Protein AF-A0A402AJX8-F1 (afdb_monomer)

Secondary structure (DSSP, 8-state):
----SS-HHHHHHHHHHHHHHHHHHHHHHHHHHHHHHHHHHHH-STTTHHHHHHHHHHHHHHHHHHHHHHHHHHHHHHHHHHHHHHHHHHHHHHHH--

Foldseek 3Di:
DPPPVDALVVLLVLLVVLVVVLVVLVVVLVVLVVVVVVCCVPVNDPVCVVVVVVSVVVSVVSVVSSVVSNVSSVVSNVVSVVNVVVVVVVVVVVVVVD

Sequence (98 aa):
MIAIGIEPHKLHEAAHNAHNIYVVLSQELIRLQSLNNNLHHTFGGTSVANFEAHFAEWIVALTCLSNDLQLCSRSLERIATLADTQIDELRILLNTTH

Organism: NCBI:txid2014872

Mean predicted aligned error: 6.0 Å

pLDDT: mean 90.07, std 10.08, range [41.97, 97.25]

Structure (mmCIF, N/CA/C/O backbone):
data_AF-A0A402AJX8-F1
#
_entry.id   AF-A0A402AJX8-F1
#
loop_
_atom_site.group_PDB
_atom_site.id
_atom_site.type_symbol
_atom_site.label_atom_id
_atom_site.label_alt_id
_atom_site.label_comp_id
_atom_site.label_asym_id
_atom_site.label_entity_id
_atom_site.label_seq_id
_atom_site.pdbx_PDB_ins_code
_atom_site.Cartn_x
_atom_site.Cartn_y
_atom_site.Cartn_z
_atom_site.occupancy
_atom_site.B_iso_or_equiv
_atom_site.auth_seq_id
_atom_site.auth_comp_id
_atom_site.auth_asym_id
_atom_site.auth_atom_id
_atom_site.pdbx_PDB_model_num
ATOM 1 N N . MET A 1 1 ? -22.903 9.463 16.516 1.00 41.97 1 MET A N 1
ATOM 2 C CA . MET A 1 1 ? -22.302 8.127 16.685 1.00 41.97 1 MET A CA 1
ATOM 3 C C . MET A 1 1 ? -22.233 7.486 15.308 1.00 41.97 1 MET A C 1
ATOM 5 O O . MET A 1 1 ? -23.282 7.201 14.745 1.00 41.97 1 MET A O 1
ATOM 9 N N . ILE A 1 2 ? -21.047 7.387 14.702 1.00 48.12 2 ILE A N 1
ATOM 10 C CA . ILE A 1 2 ? -20.892 6.644 13.443 1.00 48.12 2 ILE A CA 1
ATOM 11 C C . ILE A 1 2 ? -20.769 5.183 13.861 1.00 48.12 2 ILE A C 1
ATOM 13 O O . ILE A 1 2 ? -19.746 4.797 14.413 1.00 48.12 2 ILE A O 1
ATOM 17 N N . ALA A 1 3 ? -21.830 4.400 13.677 1.00 54.31 3 ALA A N 1
ATOM 18 C CA . ALA A 1 3 ? -21.767 2.964 13.898 1.00 54.31 3 ALA A CA 1
ATOM 19 C C . ALA A 1 3 ? -20.927 2.357 12.772 1.00 54.31 3 ALA A C 1
ATOM 21 O O . ALA A 1 3 ? -21.416 2.113 11.669 1.00 54.31 3 ALA A O 1
ATOM 22 N N . ILE A 1 4 ? -19.635 2.181 13.026 1.00 63.19 4 ILE A N 1
ATOM 23 C CA . ILE A 1 4 ? -18.777 1.417 12.134 1.00 63.19 4 ILE A CA 1
ATOM 24 C C . ILE A 1 4 ? -19.170 -0.042 12.352 1.00 63.19 4 ILE A C 1
ATOM 26 O O . ILE A 1 4 ? -18.904 -0.607 13.405 1.00 63.19 4 ILE A O 1
ATOM 30 N N . GLY A 1 5 ? -19.851 -0.651 11.378 1.00 73.88 5 GLY A N 1
ATOM 31 C CA . GLY A 1 5 ? -20.280 -2.057 11.439 1.00 73.88 5 GLY A CA 1
ATOM 32 C C . GLY A 1 5 ? -19.130 -3.073 11.362 1.00 73.88 5 GLY A C 1
ATOM 33 O O . GLY A 1 5 ? -19.362 -4.230 11.029 1.00 73.88 5 GLY A O 1
ATOM 34 N N . ILE A 1 6 ? -17.893 -2.634 11.607 1.00 80.00 6 ILE A N 1
ATOM 35 C CA . ILE A 1 6 ? -16.662 -3.417 11.533 1.00 80.00 6 ILE A CA 1
ATOM 36 C C . ILE A 1 6 ? -16.018 -3.388 12.917 1.00 80.00 6 ILE A C 1
ATOM 38 O O . ILE A 1 6 ? -15.876 -2.327 13.520 1.00 80.00 6 ILE A O 1
ATOM 42 N N . GLU A 1 7 ? -15.619 -4.558 13.406 1.00 86.62 7 GLU A N 1
ATOM 43 C CA . GLU A 1 7 ? -14.933 -4.696 14.690 1.00 86.62 7 GLU A CA 1
ATOM 44 C C . GLU A 1 7 ? -13.553 -4.002 14.646 1.00 86.62 7 GLU A C 1
ATOM 46 O O . GLU A 1 7 ? -12.825 -4.185 13.665 1.00 86.62 7 GLU A O 1
ATOM 51 N N . PRO A 1 8 ? -13.150 -3.251 15.692 1.00 89.00 8 PRO A N 1
ATOM 52 C CA . PRO A 1 8 ? -11.896 -2.488 15.698 1.00 89.00 8 PRO A CA 1
ATOM 53 C C . PRO A 1 8 ? -10.654 -3.315 15.354 1.00 89.00 8 PRO A C 1
ATOM 55 O O . PRO A 1 8 ? -9.817 -2.881 14.568 1.00 89.00 8 PRO A O 1
ATOM 58 N N . HIS A 1 9 ? -10.562 -4.550 15.857 1.00 91.50 9 HIS A N 1
ATOM 59 C CA . HIS A 1 9 ? -9.422 -5.424 15.574 1.00 91.50 9 HIS A CA 1
ATOM 60 C C . HIS A 1 9 ? -9.261 -5.731 14.072 1.00 91.50 9 HIS A C 1
ATOM 62 O O . HIS A 1 9 ? -8.135 -5.823 13.590 1.00 91.50 9 HIS A O 1
ATOM 68 N N . LYS A 1 10 ? -10.361 -5.821 13.307 1.00 93.12 10 LYS A N 1
ATOM 69 C CA . LYS A 1 10 ? -10.316 -6.005 11.843 1.00 93.12 10 LYS A CA 1
ATOM 70 C C . LYS A 1 10 ? -9.819 -4.753 11.129 1.00 93.12 10 LYS A C 1
ATOM 72 O O . LYS A 1 10 ? -9.174 -4.852 10.089 1.00 93.12 10 LYS A O 1
ATOM 77 N N . LEU A 1 11 ? -10.110 -3.573 11.677 1.00 92.81 11 LEU A N 1
ATOM 78 C CA . LEU A 1 11 ? -9.591 -2.308 11.158 1.00 92.81 11 LEU A CA 1
ATOM 79 C C . LEU A 1 11 ? -8.087 -2.179 11.422 1.00 92.81 11 LEU A C 1
ATOM 81 O O . LEU A 1 11 ? -7.364 -1.786 10.511 1.00 92.81 11 LEU A O 1
ATOM 85 N N . HIS A 1 12 ? -7.612 -2.579 12.606 1.00 94.94 12 HIS A N 1
ATOM 86 C CA . HIS A 1 12 ? -6.179 -2.675 12.909 1.00 94.94 12 HIS A CA 1
ATOM 87 C C . HIS A 1 12 ? -5.461 -3.667 11.988 1.00 94.94 12 HIS A C 1
ATOM 89 O O . HIS A 1 12 ? -4.412 -3.349 11.430 1.00 94.94 12 HIS A O 1
ATOM 95 N N . GLU A 1 13 ? -6.038 -4.850 11.762 1.00 95.81 13 GLU A N 1
ATOM 96 C CA . GLU A 1 13 ? -5.480 -5.834 10.829 1.00 95.81 13 GLU A CA 1
ATOM 97 C C . GLU A 1 13 ? -5.388 -5.266 9.403 1.00 95.81 13 GLU A C 1
ATOM 99 O O . GLU A 1 13 ? -4.345 -5.359 8.752 1.00 95.81 13 GLU A O 1
ATOM 104 N N . ALA A 1 14 ? -6.445 -4.606 8.924 1.00 93.94 14 ALA A N 1
ATOM 105 C CA . ALA A 1 14 ? -6.444 -3.952 7.619 1.00 93.94 14 ALA A CA 1
ATOM 106 C C . ALA A 1 14 ? -5.414 -2.807 7.538 1.00 93.94 14 ALA A C 1
ATOM 108 O O . ALA A 1 14 ? -4.710 -2.688 6.532 1.00 93.94 14 ALA A O 1
ATOM 109 N N . ALA A 1 15 ? -5.281 -1.998 8.595 1.00 95.38 15 ALA A N 1
ATOM 110 C CA . ALA A 1 15 ? -4.285 -0.934 8.693 1.00 95.38 15 ALA A CA 1
ATOM 111 C C . ALA A 1 15 ? -2.855 -1.484 8.623 1.00 95.38 15 ALA A C 1
ATOM 113 O O . ALA A 1 15 ? -2.015 -0.944 7.894 1.00 95.38 15 ALA A O 1
ATOM 114 N N . HIS A 1 16 ? -2.595 -2.581 9.338 1.00 97.19 16 HIS A N 1
ATOM 115 C CA . HIS A 1 16 ? -1.315 -3.278 9.349 1.00 97.19 16 HIS A CA 1
ATOM 116 C C . HIS A 1 16 ? -0.991 -3.893 7.982 1.00 97.19 16 HIS A C 1
ATOM 118 O O . HIS A 1 16 ? 0.109 -3.710 7.462 1.00 97.19 16 HIS A O 1
ATOM 124 N N . ASN A 1 17 ? -1.962 -4.549 7.343 1.00 96.88 17 ASN A N 1
ATOM 125 C CA . ASN A 1 17 ? -1.789 -5.114 6.006 1.00 96.88 17 ASN A CA 1
ATOM 126 C C . ASN A 1 17 ? -1.490 -4.024 4.965 1.00 96.88 17 ASN A C 1
ATOM 128 O O . ASN A 1 17 ? -0.544 -4.162 4.189 1.00 96.88 17 ASN A O 1
ATOM 132 N N . ALA A 1 18 ? -2.224 -2.905 4.987 1.00 95.25 18 ALA A N 1
ATOM 133 C CA . ALA A 1 18 ? -1.949 -1.756 4.122 1.00 95.25 18 ALA A CA 1
ATOM 134 C C . ALA A 1 18 ? -0.546 -1.171 4.367 1.00 95.25 18 ALA A C 1
ATOM 136 O O . ALA A 1 18 ? 0.158 -0.839 3.412 1.00 95.25 18 ALA A O 1
ATOM 137 N N . HIS A 1 19 ? -0.108 -1.105 5.630 1.00 96.94 19 HIS A N 1
ATOM 138 C CA . HIS A 1 19 ? 1.243 -0.671 5.987 1.00 96.94 19 HIS A CA 1
ATOM 139 C C . HIS A 1 19 ? 2.319 -1.598 5.411 1.00 96.94 19 HIS A C 1
ATOM 141 O O . HIS A 1 19 ? 3.278 -1.122 4.807 1.00 96.94 19 HIS A O 1
ATOM 147 N N . ASN A 1 20 ? 2.153 -2.913 5.554 1.00 96.94 20 ASN A N 1
ATOM 148 C CA . ASN A 1 20 ? 3.115 -3.894 5.054 1.00 96.94 20 ASN A CA 1
ATOM 149 C C . ASN A 1 20 ? 3.267 -3.804 3.530 1.00 96.94 20 ASN A C 1
ATOM 151 O O . ASN A 1 20 ? 4.387 -3.807 3.022 1.00 96.94 20 ASN A O 1
ATOM 155 N N . ILE A 1 21 ? 2.154 -3.651 2.804 1.00 95.50 21 ILE A N 1
ATOM 156 C CA . ILE A 1 21 ? 2.179 -3.462 1.347 1.00 95.50 21 ILE A CA 1
ATOM 157 C C . ILE A 1 21 ? 2.900 -2.155 0.992 1.00 95.50 21 ILE A C 1
ATOM 159 O O . ILE A 1 21 ? 3.762 -2.160 0.114 1.00 95.50 21 ILE A O 1
ATOM 163 N N . TYR A 1 22 ? 2.607 -1.056 1.695 1.00 95.25 22 TYR A N 1
ATOM 164 C CA . TYR A 1 22 ? 3.309 0.222 1.527 1.00 95.25 22 TYR A CA 1
ATOM 165 C C . TYR A 1 22 ? 4.830 0.082 1.715 1.00 95.25 22 TYR A C 1
ATOM 167 O O . TYR A 1 22 ? 5.603 0.600 0.904 1.00 95.25 22 TYR A O 1
ATOM 175 N N . VAL A 1 23 ? 5.275 -0.626 2.759 1.00 95.12 23 VAL A N 1
ATOM 176 C CA . VAL A 1 23 ? 6.704 -0.825 3.048 1.00 95.12 23 VAL A CA 1
ATOM 177 C C . VAL A 1 23 ? 7.384 -1.592 1.916 1.00 95.12 23 VAL A C 1
ATOM 179 O O . VAL A 1 23 ? 8.410 -1.136 1.409 1.00 95.12 23 VAL A O 1
ATOM 182 N N . VAL A 1 24 ? 6.799 -2.713 1.484 1.00 96.06 24 VAL A N 1
ATOM 183 C CA . VAL A 1 24 ? 7.340 -3.530 0.385 1.00 96.06 24 VAL A CA 1
ATOM 184 C C . VAL A 1 24 ? 7.393 -2.725 -0.914 1.00 96.06 24 VAL A C 1
ATOM 186 O O . VAL A 1 24 ? 8.428 -2.689 -1.578 1.00 96.06 24 VAL A O 1
ATOM 189 N N . LEU A 1 25 ? 6.313 -2.017 -1.255 1.00 94.50 25 LEU A N 1
ATOM 190 C CA . LEU A 1 25 ? 6.249 -1.203 -2.467 1.00 94.50 25 LEU A CA 1
ATOM 191 C C . LEU A 1 25 ? 7.291 -0.075 -2.456 1.00 94.50 25 LEU A C 1
ATOM 193 O O . LEU A 1 25 ? 7.936 0.182 -3.470 1.00 94.50 25 LEU A O 1
ATOM 197 N N . SER A 1 26 ? 7.500 0.567 -1.307 1.00 93.94 26 SER A N 1
ATOM 198 C CA . SER A 1 26 ? 8.500 1.630 -1.154 1.00 93.94 26 SER A CA 1
ATOM 199 C C . SER A 1 26 ? 9.930 1.113 -1.324 1.00 93.94 26 SER A C 1
ATOM 201 O O . SER A 1 26 ? 10.754 1.774 -1.955 1.00 93.94 26 SER A O 1
ATOM 203 N N . GLN A 1 27 ? 10.231 -0.081 -0.806 1.00 95.50 27 GLN A N 1
ATOM 204 C CA . GLN A 1 27 ? 11.535 -0.724 -0.993 1.00 95.50 27 GLN A CA 1
ATOM 205 C C . GLN A 1 27 ? 11.777 -1.094 -2.461 1.00 95.50 27 GLN A C 1
ATOM 207 O O . GLN A 1 27 ? 12.851 -0.819 -3.000 1.00 95.50 27 GLN A O 1
ATOM 212 N N . GLU A 1 28 ? 10.770 -1.658 -3.132 1.00 95.38 28 GLU A N 1
ATOM 213 C CA . GLU A 1 28 ? 10.866 -2.006 -4.551 1.00 95.38 28 GLU A CA 1
ATOM 214 C C . GLU A 1 28 ? 11.003 -0.771 -5.448 1.00 95.38 28 GLU A C 1
ATOM 216 O O . GLU A 1 28 ? 11.796 -0.792 -6.386 1.00 95.38 28 GLU A O 1
ATOM 221 N N . LEU A 1 29 ? 10.322 0.336 -5.134 1.00 95.56 29 LEU A N 1
ATOM 222 C CA . LEU A 1 29 ? 10.493 1.615 -5.832 1.00 95.56 29 LEU A CA 1
ATOM 223 C C . LEU A 1 29 ? 11.944 2.111 -5.785 1.00 95.56 29 LEU A C 1
ATOM 225 O O . LEU A 1 29 ? 12.506 2.463 -6.823 1.00 95.56 29 LEU A O 1
ATOM 229 N N . ILE A 1 30 ? 12.572 2.084 -4.605 1.00 94.56 30 ILE A N 1
ATOM 230 C CA . ILE A 1 30 ? 13.983 2.469 -4.433 1.00 94.56 30 ILE A CA 1
ATOM 231 C C . ILE A 1 30 ? 14.891 1.548 -5.259 1.00 94.56 30 ILE A C 1
ATOM 233 O O . ILE A 1 30 ? 15.796 2.013 -5.959 1.00 94.56 30 ILE A O 1
ATOM 237 N N . ARG A 1 31 ? 14.633 0.234 -5.218 1.00 95.94 31 ARG A N 1
ATOM 238 C CA . ARG A 1 31 ? 15.400 -0.761 -5.979 1.00 95.94 31 ARG A CA 1
ATOM 239 C C . ARG A 1 31 ? 15.283 -0.529 -7.485 1.00 95.94 31 ARG A C 1
ATOM 241 O O . ARG A 1 31 ? 16.298 -0.528 -8.179 1.00 95.94 31 ARG A O 1
ATOM 248 N N . LEU A 1 32 ? 14.072 -0.299 -7.988 1.00 94.62 32 LEU A N 1
ATOM 249 C CA . LEU A 1 32 ? 13.811 -0.022 -9.400 1.00 94.62 32 LEU A CA 1
ATOM 250 C C . LEU A 1 32 ? 14.509 1.261 -9.858 1.00 94.62 32 LEU A C 1
ATOM 252 O O . LEU A 1 32 ? 15.143 1.258 -10.910 1.00 94.62 32 LEU A O 1
ATOM 256 N N . GLN A 1 33 ? 14.448 2.337 -9.070 1.00 94.00 33 GLN A N 1
ATOM 257 C CA . GLN A 1 33 ? 15.140 3.591 -9.389 1.00 94.00 33 GLN A CA 1
ATOM 258 C C . GLN A 1 33 ? 16.659 3.397 -9.471 1.00 94.00 33 GLN A C 1
ATOM 260 O O . GLN A 1 33 ? 17.295 3.880 -10.407 1.00 94.00 33 GLN A O 1
ATOM 265 N N . SER A 1 34 ? 17.243 2.637 -8.539 1.00 94.75 34 SER A N 1
ATOM 266 C CA . SER A 1 34 ? 18.668 2.294 -8.584 1.00 94.75 34 SER A CA 1
ATOM 267 C C . SER A 1 34 ? 19.028 1.493 -9.841 1.00 94.75 34 SER A C 1
ATOM 269 O O . SER A 1 34 ? 20.023 1.798 -10.499 1.00 94.75 34 SER A O 1
ATOM 271 N N . LEU A 1 35 ? 18.200 0.514 -10.220 1.00 92.81 35 LEU A N 1
ATOM 272 C CA . LEU A 1 35 ? 18.397 -0.268 -11.442 1.00 92.81 35 LEU A CA 1
ATOM 273 C C . LEU A 1 35 ? 18.299 0.592 -12.705 1.00 92.81 35 LEU A C 1
ATOM 275 O O . LEU A 1 35 ? 19.133 0.441 -13.595 1.00 92.81 35 LEU A O 1
ATOM 279 N N . ASN A 1 36 ? 17.334 1.512 -12.774 1.00 91.88 36 ASN A N 1
ATOM 280 C CA . ASN A 1 36 ? 17.200 2.419 -13.911 1.00 91.88 36 ASN A CA 1
ATOM 281 C C . ASN A 1 36 ? 18.410 3.352 -14.042 1.00 91.88 36 ASN A C 1
ATOM 283 O O . ASN A 1 36 ? 18.926 3.525 -15.140 1.00 91.88 36 ASN A O 1
ATOM 287 N N . ASN A 1 37 ? 18.930 3.872 -12.928 1.00 90.69 37 ASN A N 1
ATOM 288 C CA . ASN A 1 37 ? 20.154 4.678 -12.942 1.00 90.69 37 ASN A CA 1
ATOM 289 C C . ASN A 1 37 ? 21.357 3.872 -13.453 1.00 90.69 37 ASN A C 1
ATOM 291 O O . ASN A 1 37 ? 22.143 4.369 -14.256 1.00 90.69 37 ASN A O 1
ATOM 295 N N . ASN A 1 38 ? 21.488 2.608 -13.042 1.00 91.94 38 ASN A N 1
ATOM 296 C CA . ASN A 1 38 ? 22.548 1.733 -13.546 1.00 91.94 38 ASN A CA 1
ATOM 297 C C . ASN A 1 38 ? 22.399 1.462 -15.050 1.00 91.94 38 ASN A C 1
ATOM 299 O O . ASN A 1 38 ? 23.396 1.434 -15.774 1.00 91.94 38 ASN A O 1
ATOM 303 N N . LEU A 1 39 ? 21.164 1.283 -15.526 1.00 89.75 39 LEU A N 1
ATOM 304 C CA . LEU A 1 39 ? 20.857 1.073 -16.939 1.00 89.75 39 LEU A CA 1
ATOM 305 C C . LEU A 1 39 ? 21.218 2.315 -17.766 1.00 89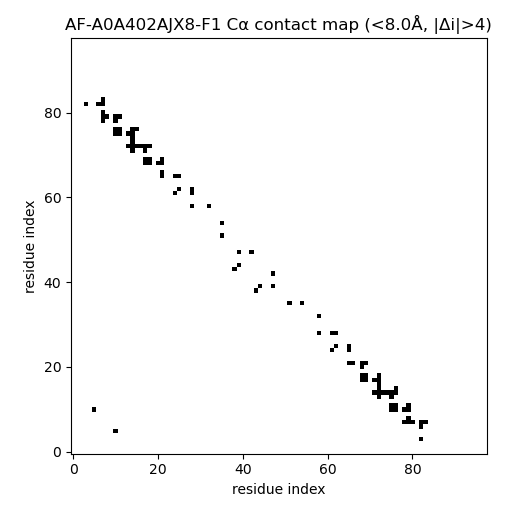.75 39 LEU A C 1
ATOM 307 O O . LEU A 1 39 ? 21.923 2.181 -18.767 1.00 89.75 39 LEU A O 1
ATOM 311 N N . HIS A 1 40 ? 20.842 3.504 -17.288 1.00 90.12 40 HIS A N 1
ATOM 312 C CA . HIS A 1 40 ? 21.227 4.791 -17.868 1.00 90.12 40 HIS A CA 1
ATOM 313 C C . HIS A 1 40 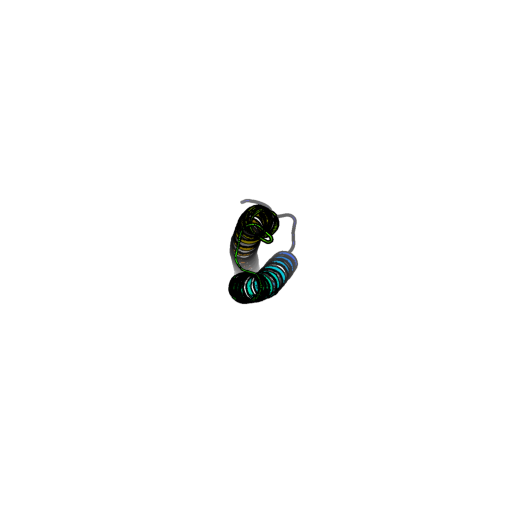? 22.750 4.942 -17.965 1.00 90.12 40 HIS A C 1
ATOM 315 O O . HIS A 1 40 ? 23.283 5.283 -19.017 1.00 90.12 40 HIS A O 1
ATOM 321 N N . HIS A 1 41 ? 23.481 4.635 -16.889 1.00 89.56 41 HIS A N 1
ATOM 322 C CA . HIS A 1 41 ? 24.942 4.719 -16.887 1.00 89.56 41 HIS A CA 1
ATOM 323 C C . HIS A 1 41 ? 25.612 3.707 -17.827 1.00 89.56 41 HIS A C 1
ATOM 325 O O . HIS A 1 41 ? 26.656 4.012 -18.399 1.00 89.56 41 HIS A O 1
ATOM 331 N N . THR A 1 42 ? 25.035 2.513 -17.987 1.00 89.62 42 THR A N 1
ATOM 332 C CA . THR A 1 42 ? 25.635 1.424 -18.779 1.00 89.62 42 THR A CA 1
ATOM 333 C C . THR A 1 42 ? 25.356 1.565 -20.274 1.00 89.62 42 THR A C 1
ATOM 335 O O . THR A 1 42 ? 26.227 1.292 -21.095 1.00 89.62 42 THR A O 1
ATOM 338 N N . PHE A 1 43 ? 24.140 1.976 -20.634 1.00 86.12 43 PHE A N 1
ATOM 339 C CA . PHE A 1 43 ? 23.637 1.966 -22.013 1.00 86.12 43 PHE A CA 1
ATOM 340 C C . PHE A 1 43 ? 23.219 3.352 -22.517 1.00 86.12 43 PHE A C 1
ATOM 342 O O . PHE A 1 43 ? 22.550 3.441 -23.549 1.00 86.12 43 PHE A O 1
ATOM 349 N N . GLY A 1 44 ? 23.567 4.407 -21.775 1.00 77.38 44 GLY A N 1
ATOM 350 C CA . GLY A 1 44 ? 23.093 5.772 -21.976 1.00 77.38 44 GLY A CA 1
ATOM 351 C C . GLY A 1 44 ? 23.159 6.251 -23.424 1.00 77.38 44 GLY A C 1
ATOM 352 O O . GLY A 1 44 ? 24.098 5.962 -24.165 1.00 77.38 44 GLY A O 1
ATOM 353 N N . GLY A 1 45 ? 22.130 6.997 -23.824 1.00 75.81 45 GLY A N 1
ATOM 354 C CA . GLY A 1 45 ? 21.932 7.462 -25.193 1.00 75.81 45 GLY A CA 1
ATOM 355 C C . GLY A 1 45 ? 20.496 7.245 -25.669 1.00 75.81 45 GLY A C 1
ATOM 356 O O . GLY A 1 45 ? 19.600 6.895 -24.901 1.00 75.81 45 GLY A O 1
ATOM 357 N N . THR A 1 46 ? 20.261 7.438 -26.965 1.00 74.62 46 THR A N 1
ATOM 358 C CA . THR A 1 46 ? 18.928 7.306 -27.582 1.00 74.62 46 THR A CA 1
ATOM 359 C C . THR A 1 46 ? 18.352 5.887 -27.516 1.00 74.62 46 THR A C 1
ATOM 361 O O . THR A 1 46 ? 17.141 5.723 -27.635 1.00 74.62 46 THR A O 1
ATOM 364 N N . SER A 1 47 ? 19.187 4.868 -27.286 1.00 75.94 47 SER A N 1
ATOM 365 C CA . SER A 1 47 ? 18.803 3.453 -27.172 1.00 75.94 47 SER A CA 1
ATOM 366 C C . SER A 1 47 ? 17.916 3.137 -25.967 1.00 75.94 47 SER A C 1
ATOM 368 O O . SER A 1 47 ? 17.152 2.177 -26.029 1.00 75.94 47 SER A O 1
ATOM 370 N N 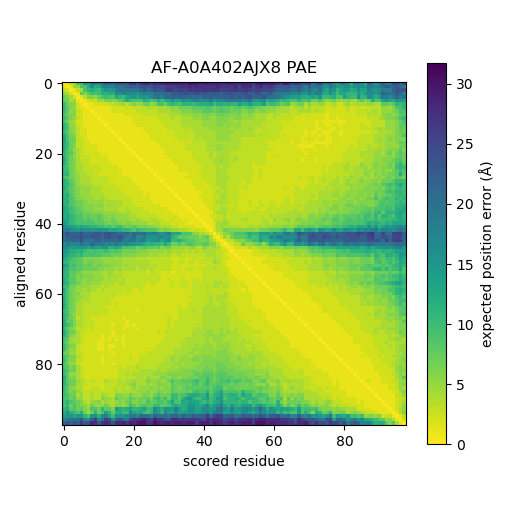. VAL A 1 48 ? 18.000 3.922 -24.886 1.00 88.12 48 VAL A N 1
ATOM 371 C CA . VAL A 1 48 ? 17.263 3.670 -23.631 1.00 88.12 48 VAL A CA 1
ATOM 372 C C . VAL A 1 48 ? 16.263 4.769 -23.269 1.00 88.12 48 VAL A C 1
ATOM 374 O O . VAL A 1 48 ? 15.436 4.567 -22.386 1.00 88.12 48 VAL A O 1
ATOM 377 N N . ALA A 1 49 ? 16.244 5.881 -24.008 1.00 86.94 49 ALA A N 1
ATOM 378 C CA . ALA A 1 49 ? 15.380 7.031 -23.729 1.00 86.94 49 ALA A CA 1
ATOM 379 C C . ALA A 1 49 ? 13.875 6.688 -23.703 1.00 86.94 49 ALA A C 1
ATOM 381 O O . ALA A 1 49 ? 13.151 7.141 -22.820 1.00 86.94 49 ALA A O 1
ATOM 382 N N . ASN A 1 50 ? 13.400 5.850 -24.634 1.00 88.69 50 ASN A N 1
ATOM 383 C CA . ASN A 1 50 ? 11.992 5.424 -24.652 1.00 88.69 50 ASN A CA 1
ATOM 384 C C . ASN A 1 50 ? 11.639 4.558 -23.434 1.00 88.69 50 ASN A C 1
ATOM 386 O O . ASN A 1 50 ? 10.546 4.673 -22.886 1.00 88.69 50 ASN A O 1
ATOM 390 N N . PHE A 1 51 ? 12.565 3.697 -23.004 1.00 89.94 51 PHE A N 1
ATOM 391 C CA . PHE A 1 51 ? 12.386 2.901 -21.795 1.00 89.94 51 PHE A CA 1
ATOM 392 C C . PHE A 1 51 ? 12.351 3.800 -20.554 1.00 89.94 51 PHE A C 1
ATOM 394 O O . PHE A 1 51 ? 11.442 3.663 -19.745 1.00 89.94 51 PHE A O 1
ATOM 401 N N . GLU A 1 52 ? 13.279 4.752 -20.434 1.00 91.75 52 GLU A N 1
ATOM 402 C CA . GLU A 1 52 ? 13.352 5.689 -19.305 1.00 91.75 52 GLU A CA 1
ATOM 403 C C . GLU A 1 52 ? 12.105 6.572 -19.190 1.00 91.75 52 GLU A C 1
ATOM 405 O O . GLU A 1 52 ? 11.642 6.832 -18.080 1.00 91.75 52 GLU A O 1
ATOM 410 N N . ALA A 1 53 ? 11.522 6.985 -20.321 1.00 91.12 53 ALA A N 1
ATOM 411 C CA . ALA A 1 53 ? 10.270 7.736 -20.341 1.00 91.12 53 ALA A CA 1
ATOM 412 C C . ALA A 1 53 ? 9.106 6.917 -19.753 1.00 91.12 53 ALA A C 1
ATOM 414 O O . ALA A 1 53 ? 8.444 7.367 -18.818 1.00 91.12 53 ALA A O 1
ATOM 415 N N . HIS A 1 54 ? 8.900 5.685 -20.230 1.00 92.06 54 HIS A N 1
ATOM 416 C CA . HIS A 1 54 ? 7.864 4.800 -19.684 1.00 92.06 54 HIS A CA 1
ATOM 417 C C . HIS A 1 54 ? 8.141 4.392 -18.234 1.00 92.06 54 HIS A C 1
ATOM 419 O O . HIS A 1 54 ? 7.227 4.313 -17.414 1.00 92.06 54 HIS A O 1
ATOM 425 N N . PHE A 1 55 ? 9.409 4.168 -17.893 1.00 93.75 55 PHE A N 1
ATOM 426 C CA . PHE A 1 55 ? 9.827 3.878 -16.530 1.00 93.75 55 PHE A CA 1
ATOM 427 C C . PHE A 1 55 ? 9.476 5.036 -15.586 1.00 93.75 55 PHE A C 1
ATOM 429 O O . PHE A 1 55 ? 8.948 4.799 -14.501 1.00 93.75 55 PHE A O 1
ATOM 436 N N . ALA A 1 56 ? 9.696 6.287 -16.003 1.00 92.56 56 ALA A N 1
ATOM 437 C CA . ALA A 1 56 ? 9.330 7.460 -15.215 1.00 92.56 56 ALA A CA 1
ATOM 438 C C . ALA A 1 56 ? 7.816 7.530 -14.949 1.00 92.56 56 ALA A C 1
ATOM 440 O O . ALA A 1 56 ? 7.410 7.761 -13.809 1.00 92.56 56 ALA A O 1
ATOM 441 N N . GLU A 1 57 ? 6.979 7.264 -15.957 1.00 94.44 57 GLU A N 1
ATOM 442 C CA . GLU A 1 57 ? 5.517 7.208 -15.798 1.00 94.44 57 GLU A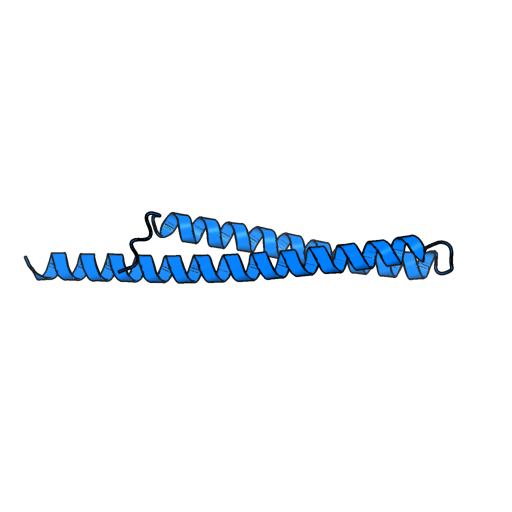 CA 1
ATOM 443 C C . GLU A 1 57 ? 5.095 6.144 -14.773 1.00 94.44 57 GLU A C 1
ATOM 445 O O . GLU A 1 57 ? 4.271 6.404 -13.891 1.00 94.44 57 GLU A O 1
ATOM 450 N N . TRP A 1 58 ? 5.697 4.953 -14.839 1.00 93.62 58 TRP A N 1
ATOM 451 C CA . TRP A 1 58 ? 5.407 3.863 -13.905 1.00 93.62 58 TRP A CA 1
ATOM 452 C C . TRP A 1 58 ? 5.851 4.185 -12.482 1.00 93.62 58 TRP A C 1
ATOM 454 O O . TRP A 1 58 ? 5.109 3.925 -11.537 1.00 93.62 58 TRP A O 1
ATOM 464 N N . ILE A 1 59 ? 7.030 4.785 -12.313 1.00 94.62 59 ILE A N 1
ATOM 465 C CA . ILE A 1 59 ? 7.520 5.206 -10.999 1.00 94.62 59 ILE A CA 1
ATOM 466 C C . ILE A 1 59 ? 6.586 6.238 -10.373 1.00 94.62 59 ILE A C 1
ATOM 468 O O . ILE A 1 59 ? 6.298 6.134 -9.180 1.00 94.62 59 ILE A O 1
ATOM 472 N N . VAL A 1 60 ? 6.067 7.192 -11.150 1.00 95.06 60 VAL A N 1
ATOM 473 C CA . VAL A 1 60 ? 5.080 8.160 -10.650 1.00 95.06 60 VAL A CA 1
ATOM 474 C C . VAL A 1 60 ? 3.817 7.442 -10.176 1.00 95.06 60 VAL A C 1
ATOM 476 O O . VAL A 1 60 ? 3.402 7.642 -9.035 1.00 95.06 60 VAL A O 1
ATOM 479 N N . ALA A 1 61 ? 3.246 6.555 -10.996 1.00 94.88 61 ALA A N 1
ATOM 480 C CA . ALA A 1 61 ? 2.034 5.817 -10.639 1.00 94.88 61 ALA A CA 1
ATOM 481 C C . ALA A 1 61 ? 2.217 4.949 -9.379 1.00 94.88 61 ALA A C 1
ATOM 483 O O . ALA A 1 61 ? 1.379 4.967 -8.476 1.00 94.88 61 ALA A O 1
ATOM 484 N N . LEU A 1 62 ? 3.337 4.231 -9.282 1.00 94.50 62 LEU A N 1
ATOM 485 C CA . LEU A 1 62 ? 3.667 3.401 -8.122 1.00 94.50 62 LEU A CA 1
ATOM 486 C C . LEU A 1 62 ? 3.935 4.244 -6.867 1.00 94.50 62 LEU A C 1
ATOM 488 O O . LEU A 1 62 ? 3.564 3.838 -5.766 1.00 94.50 62 LEU A O 1
ATOM 492 N N . THR A 1 63 ? 4.525 5.432 -7.015 1.00 94.62 63 THR A N 1
ATOM 493 C CA . THR A 1 63 ? 4.721 6.374 -5.901 1.00 94.62 63 THR A CA 1
ATOM 494 C C . THR A 1 63 ? 3.380 6.892 -5.382 1.00 94.62 63 THR A C 1
ATOM 496 O O . THR A 1 63 ? 3.165 6.918 -4.171 1.00 94.62 63 THR A O 1
ATOM 499 N N . CYS A 1 64 ? 2.453 7.249 -6.277 1.00 96.44 64 CYS A N 1
ATOM 500 C CA . CYS A 1 64 ? 1.090 7.629 -5.904 1.00 96.44 64 CYS A CA 1
ATOM 501 C C . CYS A 1 64 ? 0.382 6.501 -5.143 1.00 96.44 64 CYS A C 1
ATOM 503 O O . CYS A 1 64 ? -0.110 6.732 -4.043 1.00 96.44 64 CYS A O 1
ATOM 505 N N . LEU A 1 65 ? 0.425 5.271 -5.665 1.00 95.06 65 LEU A N 1
ATOM 506 C CA . LEU A 1 65 ? -0.161 4.107 -4.998 1.00 95.06 65 LEU A CA 1
ATOM 507 C C . LEU A 1 65 ? 0.449 3.860 -3.607 1.00 95.06 65 LEU A C 1
ATOM 509 O O . LEU A 1 65 ? -0.273 3.562 -2.657 1.00 95.06 65 LEU A O 1
ATOM 513 N N . SER A 1 66 ? 1.770 4.002 -3.470 1.00 95.06 66 SER A N 1
ATOM 514 C CA . SER A 1 66 ? 2.460 3.874 -2.181 1.00 95.06 66 SER A CA 1
ATOM 515 C C . SER A 1 66 ? 1.958 4.909 -1.168 1.00 95.06 66 SER A C 1
ATOM 517 O O . SER A 1 66 ? 1.627 4.567 -0.030 1.00 95.06 66 SER A O 1
ATOM 519 N N . ASN A 1 67 ? 1.811 6.165 -1.595 1.00 94.19 67 ASN A N 1
ATOM 520 C CA . ASN A 1 67 ? 1.274 7.228 -0.750 1.00 94.19 67 ASN A CA 1
ATOM 521 C C . ASN A 1 67 ? -0.181 6.954 -0.337 1.00 94.19 67 ASN A C 1
ATOM 523 O O . ASN A 1 67 ? -0.522 7.121 0.835 1.00 94.19 67 ASN A O 1
ATOM 527 N N . ASP A 1 68 ? -1.018 6.477 -1.260 1.00 96.44 68 ASP A N 1
ATOM 528 C CA . ASP A 1 68 ? -2.415 6.140 -0.976 1.00 96.44 68 ASP A CA 1
ATOM 529 C C . ASP A 1 68 ? -2.531 4.986 0.029 1.00 96.44 68 ASP A C 1
ATOM 531 O O . ASP A 1 68 ? -3.345 5.047 0.953 1.00 96.44 68 ASP A O 1
ATOM 535 N N . LEU A 1 69 ? -1.675 3.963 -0.076 1.00 95.62 69 LEU A N 1
ATOM 536 C CA . LEU A 1 69 ? -1.603 2.866 0.895 1.00 95.62 69 LEU A CA 1
ATOM 537 C C . LEU A 1 69 ? -1.168 3.350 2.282 1.00 95.62 69 LEU A C 1
ATOM 539 O O . LEU A 1 69 ? -1.740 2.931 3.291 1.00 95.62 69 LEU A O 1
ATOM 543 N N . GLN A 1 70 ? -0.195 4.262 2.345 1.00 97.25 70 GLN A N 1
ATOM 544 C CA . GLN A 1 70 ? 0.236 4.863 3.606 1.00 97.25 70 GLN A CA 1
ATOM 545 C C . GLN A 1 70 ? -0.894 5.670 4.260 1.00 97.25 70 GLN A C 1
ATOM 547 O O . GLN A 1 70 ? -1.115 5.559 5.470 1.00 97.25 70 GLN A O 1
ATOM 552 N N . LEU A 1 71 ? -1.611 6.481 3.477 1.00 97.00 71 LEU A N 1
ATOM 553 C CA . LEU A 1 71 ? -2.755 7.255 3.958 1.00 97.00 71 LEU A CA 1
ATOM 554 C C . LEU A 1 71 ? -3.884 6.335 4.425 1.00 97.00 71 LEU A C 1
ATOM 556 O O . LEU A 1 71 ? -4.382 6.512 5.535 1.00 97.00 71 LEU A O 1
ATOM 560 N N . CYS A 1 72 ? -4.224 5.319 3.631 1.00 95.94 72 CYS A N 1
ATOM 561 C CA . CYS A 1 72 ? -5.233 4.317 3.962 1.00 95.94 72 CYS A CA 1
ATOM 562 C C . CYS A 1 72 ? -4.912 3.615 5.288 1.00 95.94 72 CYS A C 1
ATOM 564 O O . CYS A 1 72 ? -5.754 3.583 6.182 1.00 95.94 72 CYS A O 1
ATOM 566 N N . SER A 1 73 ? -3.671 3.149 5.459 1.00 97.25 73 SER A N 1
ATOM 567 C CA . SER A 1 73 ? -3.197 2.533 6.701 1.00 97.25 73 SER A CA 1
ATOM 568 C C . SER A 1 73 ? -3.404 3.449 7.914 1.00 97.25 73 SER A C 1
ATOM 570 O O . SER A 1 73 ? -4.031 3.050 8.892 1.00 97.25 73 SER A O 1
ATOM 572 N N . ARG A 1 74 ? -2.967 4.714 7.834 1.00 97.06 74 ARG A N 1
ATOM 573 C CA . ARG A 1 74 ? -3.129 5.689 8.930 1.00 97.06 74 ARG A CA 1
ATOM 574 C C . ARG A 1 74 ? -4.593 6.004 9.228 1.00 97.06 74 ARG A C 1
ATOM 576 O O . ARG A 1 74 ? -4.957 6.186 10.389 1.00 97.06 74 ARG A O 1
ATOM 583 N N . SER A 1 75 ? -5.427 6.106 8.197 1.00 95.88 75 SER A N 1
ATOM 584 C CA . SER A 1 75 ? -6.859 6.351 8.354 1.00 95.88 75 SER A CA 1
ATOM 585 C C . SER A 1 75 ? -7.557 5.175 9.028 1.00 95.88 75 SER A C 1
ATOM 587 O O . SER A 1 75 ? -8.331 5.403 9.955 1.00 95.88 75 SER A O 1
ATOM 589 N N . LEU A 1 76 ? -7.260 3.942 8.611 1.00 95.00 76 LEU A N 1
ATOM 590 C CA . LEU A 1 76 ? -7.799 2.729 9.226 1.00 95.00 76 LEU A CA 1
ATOM 591 C C . LEU A 1 76 ? -7.370 2.608 10.687 1.00 95.00 76 LEU A C 1
ATOM 593 O O . LEU A 1 76 ? -8.227 2.399 11.539 1.00 95.00 76 LEU A O 1
ATOM 597 N N . GLU A 1 77 ? -6.090 2.841 10.984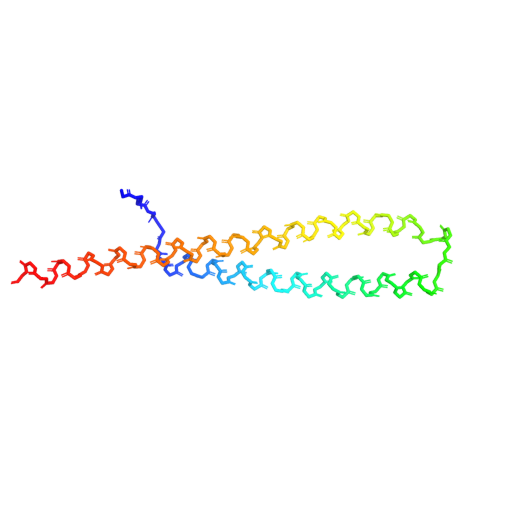 1.00 96.19 77 GLU A N 1
ATOM 598 C CA . GLU A 1 77 ? -5.561 2.795 12.350 1.00 96.19 77 GLU A CA 1
ATOM 599 C C . GLU A 1 77 ? -6.264 3.812 13.254 1.00 96.19 77 GLU A C 1
ATOM 601 O O . GLU A 1 77 ? -6.769 3.475 14.321 1.00 96.19 77 GLU A O 1
ATOM 606 N N . ARG A 1 78 ? -6.401 5.059 12.785 1.00 95.25 78 ARG A N 1
ATOM 607 C CA . ARG A 1 78 ? -7.110 6.106 13.527 1.00 95.25 78 ARG A CA 1
ATOM 608 C C . ARG A 1 78 ? -8.573 5.740 13.782 1.00 95.25 78 ARG A C 1
ATOM 610 O O . ARG A 1 78 ? -9.099 6.051 14.849 1.00 95.25 78 ARG A O 1
ATOM 617 N N . ILE A 1 79 ? -9.250 5.152 12.796 1.00 93.06 79 ILE A N 1
ATOM 618 C CA . ILE A 1 79 ? -10.650 4.738 12.936 1.00 93.06 79 ILE A CA 1
ATOM 619 C C . ILE A 1 79 ? -10.763 3.580 13.937 1.00 93.06 79 ILE A C 1
ATOM 621 O O . ILE A 1 79 ? -11.665 3.602 14.773 1.00 93.06 79 ILE A O 1
ATOM 625 N N . ALA A 1 80 ? -9.836 2.622 13.888 1.00 92.50 80 ALA A N 1
ATOM 626 C CA . ALA A 1 80 ? -9.770 1.495 14.808 1.00 92.50 80 ALA A CA 1
ATOM 627 C C . ALA A 1 80 ? -9.597 1.963 16.262 1.00 92.50 80 ALA A C 1
ATOM 629 O O . ALA A 1 80 ? -10.434 1.648 17.104 1.00 92.50 80 ALA A O 1
ATOM 630 N N . THR A 1 81 ? -8.623 2.844 16.525 1.00 93.56 81 THR A N 1
ATOM 631 C CA . THR A 1 81 ? -8.394 3.422 17.861 1.00 93.56 81 THR A CA 1
ATOM 632 C C . THR A 1 81 ? -9.622 4.160 18.396 1.00 93.56 81 THR A C 1
ATOM 634 O O . THR A 1 81 ? -9.949 4.072 19.581 1.00 93.56 81 THR A O 1
ATOM 637 N N . LEU A 1 82 ? -10.322 4.904 17.532 1.00 93.56 82 LEU A N 1
ATOM 638 C CA . LEU A 1 82 ? -11.528 5.625 17.934 1.00 93.56 82 LEU A CA 1
ATOM 639 C C . LEU A 1 82 ? -12.660 4.657 18.309 1.00 93.56 82 LEU A C 1
ATOM 641 O O . LEU A 1 82 ? -13.393 4.913 19.263 1.00 93.56 82 LEU A O 1
ATOM 645 N N . ALA A 1 83 ? -12.792 3.554 17.570 1.00 89.94 83 ALA A N 1
ATOM 646 C CA . ALA A 1 83 ? -13.779 2.520 17.844 1.00 89.94 83 ALA A CA 1
ATOM 647 C C . ALA A 1 83 ? -13.465 1.761 19.147 1.00 89.94 83 ALA A C 1
ATOM 649 O O . ALA A 1 83 ? -14.378 1.547 19.943 1.00 89.94 83 ALA A O 1
ATOM 650 N N . ASP A 1 84 ? -12.194 1.439 19.411 1.00 91.94 84 ASP A N 1
ATOM 651 C CA . ASP A 1 84 ? -11.755 0.852 20.687 1.00 91.94 84 ASP A CA 1
ATOM 652 C C . ASP A 1 84 ? -12.074 1.768 21.867 1.00 91.94 84 ASP A C 1
ATOM 654 O O . ASP A 1 84 ? -12.685 1.336 22.843 1.00 91.94 84 ASP A O 1
ATOM 658 N N . THR A 1 85 ? -11.758 3.060 21.736 1.00 92.25 85 THR A N 1
ATOM 659 C CA . THR A 1 85 ? -12.037 4.056 22.781 1.00 92.25 85 THR A CA 1
ATOM 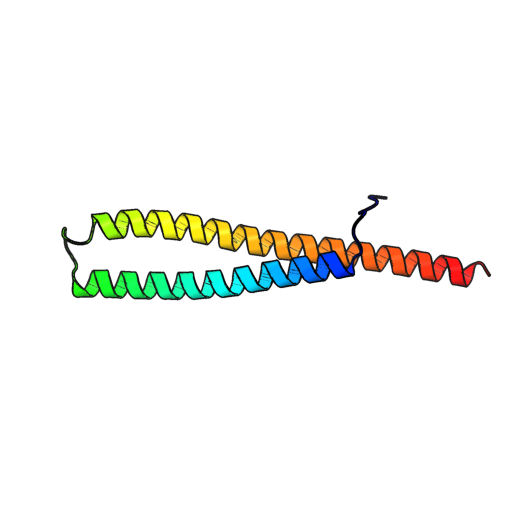660 C C . THR A 1 85 ? -13.532 4.104 23.108 1.00 92.25 85 THR A C 1
ATOM 662 O O . THR A 1 85 ? -13.912 4.069 24.275 1.00 92.25 85 THR A O 1
ATOM 665 N N . GLN A 1 86 ? -14.400 4.112 22.089 1.00 89.31 86 GLN A N 1
ATOM 666 C CA . GLN A 1 86 ? -15.852 4.108 22.298 1.00 89.31 86 GLN A CA 1
ATOM 667 C C . GLN A 1 86 ? -16.352 2.822 22.966 1.00 89.31 86 GLN A C 1
ATOM 669 O O . GLN A 1 86 ? -17.258 2.873 23.799 1.00 89.31 86 GLN A O 1
ATOM 674 N N . ILE A 1 87 ? -15.782 1.666 22.618 1.00 88.50 87 ILE A N 1
ATOM 675 C CA . ILE A 1 87 ? -16.139 0.386 23.243 1.00 88.50 87 ILE A CA 1
ATOM 676 C C . ILE A 1 87 ? -15.715 0.366 24.712 1.00 88.50 87 ILE A C 1
ATOM 678 O O . ILE A 1 87 ? -16.489 -0.080 25.563 1.00 88.50 87 ILE A O 1
ATOM 682 N N . ASP A 1 88 ? -14.520 0.860 25.024 1.00 91.31 88 ASP A N 1
ATOM 683 C CA . ASP A 1 88 ? -14.017 0.928 26.392 1.00 91.31 88 ASP A CA 1
ATOM 684 C C . ASP A 1 88 ? -14.836 1.898 27.252 1.00 91.31 88 ASP A C 1
ATOM 686 O O . ASP A 1 88 ? -15.224 1.544 28.367 1.00 91.31 88 ASP A O 1
ATOM 690 N N . GLU A 1 89 ? -15.192 3.071 26.720 1.00 92.19 89 GLU A N 1
ATOM 691 C CA . GLU A 1 89 ? -16.089 4.025 27.384 1.00 92.19 89 GLU A CA 1
ATOM 692 C C . GLU A 1 89 ? -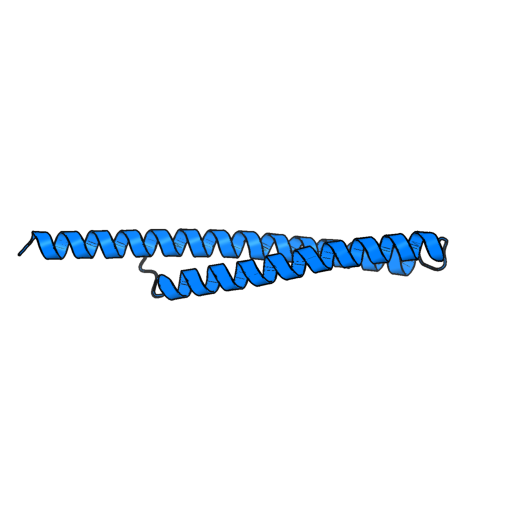17.452 3.394 27.705 1.00 92.19 89 GLU A C 1
ATOM 694 O O . GLU A 1 89 ? -17.926 3.476 28.841 1.00 92.19 89 GLU A O 1
ATOM 699 N N . LEU A 1 90 ? -18.068 2.704 26.739 1.00 89.12 90 LEU A N 1
ATOM 700 C CA . LEU A 1 90 ? -19.336 2.000 26.951 1.00 89.12 90 LEU A CA 1
ATOM 701 C C . LEU A 1 90 ? -19.207 0.895 28.005 1.00 89.12 90 LEU A C 1
ATOM 703 O O . LEU A 1 90 ? -20.093 0.742 28.848 1.00 89.12 90 LEU A O 1
ATOM 707 N N . ARG A 1 91 ? -18.099 0.144 27.994 1.00 91.56 91 ARG A N 1
ATOM 708 C CA . ARG A 1 91 ? -17.831 -0.910 28.980 1.00 91.56 91 ARG A CA 1
ATOM 709 C C . ARG A 1 91 ? -1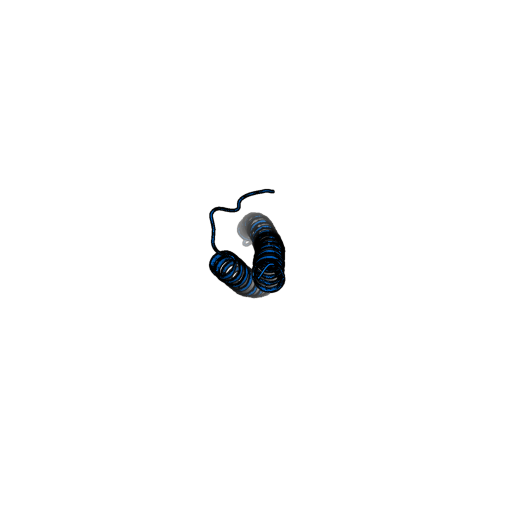7.702 -0.338 30.393 1.00 91.56 91 ARG A C 1
ATOM 711 O O . ARG A 1 91 ? -18.256 -0.915 31.327 1.00 91.56 91 ARG A O 1
ATOM 718 N N . ILE A 1 92 ? -17.009 0.789 30.556 1.00 94.00 92 ILE A N 1
ATOM 719 C CA . ILE A 1 92 ? -16.886 1.483 31.847 1.00 94.00 92 ILE A CA 1
ATOM 720 C C . ILE A 1 92 ? -18.264 1.930 32.337 1.00 94.00 92 ILE A C 1
ATOM 722 O O . ILE A 1 92 ? -18.637 1.612 33.465 1.00 94.00 92 ILE A O 1
ATOM 726 N N . LEU A 1 93 ? -19.042 2.605 31.485 1.00 93.88 93 LEU A N 1
ATOM 727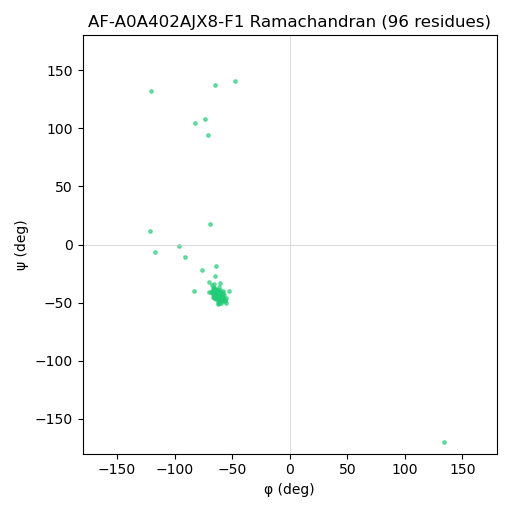 C CA . LEU A 1 93 ? -20.372 3.104 31.845 1.00 93.88 93 LEU A CA 1
ATOM 728 C C . LEU A 1 93 ? -21.298 1.977 32.329 1.00 93.88 93 LEU A C 1
ATOM 730 O O . LEU A 1 93 ? -21.957 2.125 33.361 1.00 93.88 93 LEU A O 1
ATOM 734 N N . LEU A 1 94 ? -21.290 0.831 31.641 1.00 92.00 94 LEU A N 1
ATOM 735 C CA . LEU A 1 94 ? -22.065 -0.355 32.022 1.00 92.00 94 LEU A CA 1
ATOM 736 C C . LEU A 1 94 ? -21.644 -0.937 33.378 1.00 92.00 94 LEU A C 1
ATOM 738 O O . LEU A 1 94 ? -22.497 -1.334 34.164 1.00 92.00 94 LEU A O 1
ATOM 742 N N . ASN A 1 95 ? -20.346 -0.953 33.681 1.00 90.38 95 ASN A N 1
ATOM 743 C CA . ASN A 1 95 ? -19.840 -1.480 34.950 1.00 90.38 95 ASN A CA 1
ATOM 744 C C . ASN A 1 95 ? -20.059 -0.524 36.133 1.00 90.38 95 ASN A C 1
ATOM 746 O O . ASN A 1 95 ? -20.051 -0.966 37.274 1.00 90.38 95 ASN A O 1
ATOM 750 N N . THR A 1 96 ? -20.231 0.777 35.878 1.00 89.19 96 THR A N 1
ATOM 751 C CA . THR A 1 96 ? -20.473 1.792 36.924 1.00 89.19 96 THR A CA 1
ATOM 752 C C . THR A 1 96 ? -21.949 2.035 37.245 1.00 89.19 96 THR A C 1
ATOM 754 O O . THR A 1 96 ? -22.256 2.735 38.205 1.00 89.19 96 THR A O 1
ATOM 757 N N . THR A 1 97 ? -22.865 1.505 36.431 1.00 80.19 97 THR A N 1
ATOM 758 C CA . THR A 1 97 ? -24.322 1.656 36.611 1.00 80.19 97 THR A CA 1
ATOM 759 C C . THR A 1 97 ? -24.972 0.479 37.350 1.00 80.19 97 THR A C 1
ATOM 761 O O . THR A 1 97 ? -26.172 0.527 37.621 1.00 80.19 97 THR A O 1
ATOM 764 N N . HIS A 1 98 ? -24.178 -0.535 37.706 1.00 57.25 98 HIS A N 1
ATOM 765 C CA . HIS A 1 98 ? -24.538 -1.689 38.533 1.00 57.25 98 HIS A CA 1
ATOM 766 C C . HIS A 1 98 ? -23.970 -1.559 39.948 1.00 57.25 98 HIS A C 1
ATOM 768 O O . HIS A 1 98 ? -24.656 -2.040 40.878 1.00 57.25 98 HIS A O 1
#

InterPro domains:
  IPR010310 Type VII secretion system ESAT-6-like [PF06013] (5-81)
  IPR036689 ESAT-6-like superfamily [SSF140453] (6-82)

Radius of gyration: 22.04 Å; Cα contacts (8 Å, |Δi|>4): 53; chains: 1; bounding box: 50×14×66 Å

Nearest PDB structures (foldseek):
  4j11-assembly1_B  TM=8.596E-01  e=5.608E-03  Bacillus anthracis str. Sterne
  4j7k-assembly1_B  TM=8.561E-01  e=5.279E-03  Bacillus anthracis str. Sterne
  4j41-assembly1_A  TM=8.899E-01  e=1.091E-02  Bacillus anthracis str. Sterne
  3o9o-assembly1_B  TM=9.452E-01  e=2.124E-02  Streptococcus agalactiae NEM316
  4j10-assembly1_A  TM=8.489E-01  e=1.309E-02  Bacillus anthracis str. Sterne

Solvent-accessible surface area (backbone atoms only — not comparable to full-atom values): 5246 Å² total; per-residue (Å²): 133,86,82,65,94,61,62,36,70,60,30,39,51,52,13,49,52,30,39,53,51,24,53,54,49,51,53,49,51,54,51,50,52,53,50,50,52,51,48,46,73,75,54,61,56,83,87,42,48,69,58,53,54,55,50,51,55,49,50,51,53,52,50,52,52,32,52,51,28,45,51,49,13,53,51,31,35,54,52,16,54,53,46,47,52,53,52,50,53,50,52,51,55,59,66,73,76,110